Protein AF-Q9K5B0-F1 (afdb_monomer)

Solvent-accessible surface area (backbone atoms only — not comparable to full-atom values): 7529 Å² total; per-residue (Å²): 122,75,72,63,56,54,55,55,56,56,60,61,66,68,69,74,75,79,68,81,79,73,55,70,54,38,65,57,67,43,84,43,79,46,77,48,72,71,89,73,90,72,86,92,64,87,82,58,71,44,76,51,73,40,72,35,34,96,92,44,68,75,86,67,67,77,90,65,54,92,44,53,49,80,45,76,75,47,79,58,46,38,34,41,37,34,34,34,45,29,50,52,99,87,66,47,52,34,40,29,44,37,41,37,40,39,58,43,90,44,75,52,71,53,77,50,75,49,75,68,131

Structure (mmCIF, N/CA/C/O backbone):
data_AF-Q9K5B0-F1
#
_entry.id   AF-Q9K5B0-F1
#
loop_
_atom_site.group_PDB
_atom_site.id
_atom_site.type_symbol
_atom_site.label_atom_id
_atom_site.label_alt_id
_atom_site.label_comp_id
_atom_site.label_asym_id
_atom_site.label_entity_id
_atom_site.label_seq_id
_atom_site.pdbx_PDB_ins_code
_atom_site.Cartn_x
_atom_site.Cartn_y
_atom_site.Cartn_z
_atom_site.occupancy
_atom_site.B_iso_or_equiv
_atom_site.auth_seq_id
_atom_site.auth_comp_id
_atom_site.auth_asym_id
_atom_site.auth_atom_id
_atom_site.pdbx_PDB_model_num
ATOM 1 N N . MET A 1 1 ? -60.976 16.959 8.285 1.00 48.09 1 MET A N 1
ATOM 2 C CA . MET A 1 1 ? -59.663 17.636 8.171 1.00 48.09 1 MET A CA 1
ATOM 3 C C . MET A 1 1 ? -58.544 17.014 9.025 1.00 48.09 1 MET A C 1
ATOM 5 O O . MET A 1 1 ? -57.406 17.072 8.598 1.00 48.09 1 MET A O 1
ATOM 9 N N . LYS A 1 2 ? -58.813 16.344 10.163 1.00 43.16 2 LYS A N 1
ATOM 10 C CA . LYS A 1 2 ? -57.761 15.737 11.021 1.00 43.16 2 LYS A CA 1
ATOM 11 C C . LYS A 1 2 ? -57.075 14.468 10.467 1.00 43.16 2 LYS A C 1
ATOM 13 O O . LYS A 1 2 ? -55.934 14.199 10.811 1.00 43.16 2 LYS A O 1
ATOM 18 N N . LYS A 1 3 ? -57.749 13.699 9.600 1.00 44.84 3 LYS A N 1
ATOM 19 C CA . LYS A 1 3 ? -57.237 12.416 9.066 1.00 44.84 3 LYS A CA 1
ATOM 20 C C . LYS A 1 3 ? -56.182 12.579 7.958 1.00 44.84 3 LYS A C 1
ATOM 22 O O . LYS A 1 3 ? -55.335 11.713 7.799 1.00 44.84 3 LYS A O 1
ATOM 27 N N . PHE A 1 4 ? -56.209 13.703 7.237 1.00 46.38 4 PHE A N 1
ATOM 28 C CA . PHE A 1 4 ? -55.254 14.006 6.162 1.00 46.38 4 PHE A CA 1
ATOM 29 C C . PHE A 1 4 ? -53.909 14.533 6.689 1.00 46.38 4 PHE A C 1
ATOM 31 O O . PHE A 1 4 ? -52.880 14.298 6.068 1.00 46.38 4 PHE A O 1
ATOM 38 N N . ALA A 1 5 ? -53.900 15.179 7.861 1.00 50.25 5 ALA A N 1
ATOM 39 C CA . ALA A 1 5 ? -52.673 15.664 8.497 1.00 50.25 5 ALA A CA 1
ATOM 40 C C 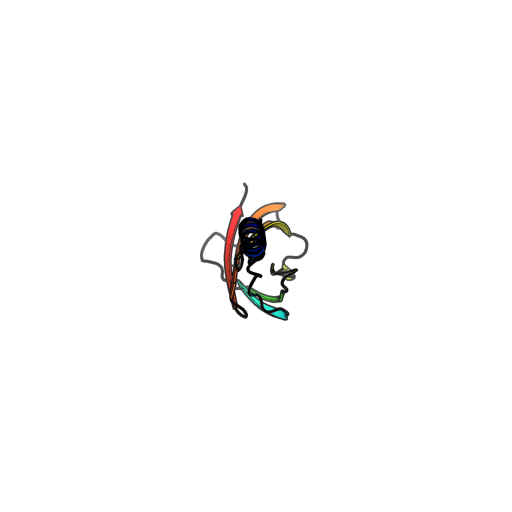. ALA A 1 5 ? -51.804 14.523 9.063 1.00 50.25 5 ALA A C 1
ATOM 42 O O . ALA A 1 5 ? -50.581 14.605 9.029 1.00 50.25 5 ALA A O 1
ATOM 43 N N . LEU A 1 6 ? -52.427 13.434 9.532 1.00 51.44 6 LEU A N 1
ATOM 44 C CA . LEU A 1 6 ? -51.716 12.268 10.073 1.00 51.44 6 LEU A CA 1
ATOM 45 C C . LEU A 1 6 ? -51.018 11.432 8.987 1.00 51.44 6 LEU A C 1
ATOM 47 O O . LEU A 1 6 ? -49.945 10.894 9.235 1.00 51.44 6 LEU A O 1
ATOM 51 N N . LEU A 1 7 ? -51.587 11.365 7.778 1.00 51.62 7 LEU A N 1
ATOM 52 C CA . LEU A 1 7 ? -50.983 10.637 6.654 1.00 51.62 7 LEU A CA 1
ATOM 53 C C . LEU A 1 7 ? -49.753 11.360 6.086 1.00 51.62 7 LEU A C 1
ATOM 55 O O . LEU A 1 7 ? -48.779 10.709 5.723 1.00 51.62 7 LEU A O 1
ATOM 59 N N . PHE A 1 8 ? -49.754 12.696 6.084 1.00 52.19 8 PHE A N 1
ATOM 60 C CA . PHE A 1 8 ? -48.587 13.483 5.672 1.00 52.19 8 PHE A CA 1
ATOM 61 C C . PHE A 1 8 ? -47.445 13.439 6.697 1.00 52.19 8 PHE A C 1
ATOM 63 O O . PHE A 1 8 ? -46.282 13.390 6.306 1.00 52.19 8 PHE A O 1
ATOM 70 N N . PHE A 1 9 ? -47.753 13.394 7.997 1.00 53.81 9 PHE A N 1
ATOM 71 C CA . PHE A 1 9 ? -46.724 13.310 9.042 1.00 53.81 9 PHE A CA 1
ATOM 72 C C . PHE A 1 9 ? -46.075 11.914 9.125 1.00 53.81 9 PHE A C 1
ATOM 74 O O . PHE A 1 9 ? -44.886 11.807 9.409 1.00 53.81 9 PHE A O 1
ATOM 81 N N . GLY A 1 10 ? -46.825 10.846 8.818 1.00 55.56 10 GLY A N 1
ATOM 82 C CA . GLY A 1 10 ? -46.288 9.479 8.745 1.00 55.56 10 GLY A CA 1
ATOM 83 C C . GLY A 1 10 ? -45.409 9.217 7.514 1.00 55.56 10 GLY A C 1
ATOM 84 O O . GLY A 1 10 ? -44.415 8.498 7.605 1.00 55.56 10 GLY A O 1
ATOM 85 N N . ALA A 1 11 ? -45.730 9.837 6.373 1.00 56.44 11 ALA A N 1
ATOM 86 C CA . ALA A 1 11 ? -44.931 9.718 5.151 1.00 56.44 11 ALA A CA 1
ATOM 87 C C . ALA A 1 11 ? -43.616 1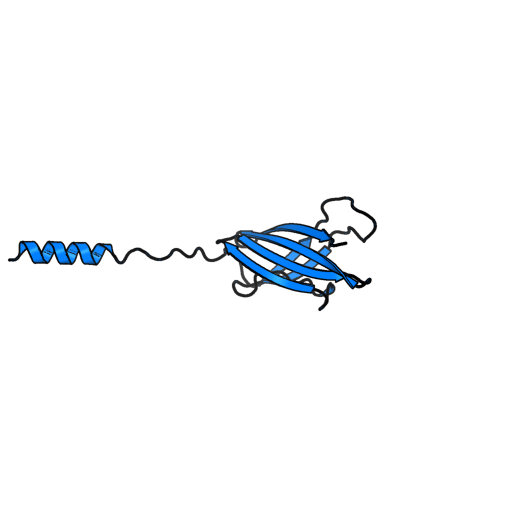0.521 5.213 1.00 56.44 11 ALA A C 1
ATOM 89 O O . ALA A 1 11 ? -42.620 10.112 4.629 1.00 56.44 11 ALA A O 1
ATOM 90 N N . LEU A 1 12 ? -43.578 11.633 5.958 1.00 53.72 12 LEU A N 1
ATOM 91 C CA . LEU A 1 12 ? -42.356 12.428 6.125 1.00 53.72 12 LEU A CA 1
ATOM 92 C C . LEU A 1 12 ? -41.345 11.771 7.087 1.00 53.72 12 LEU A C 1
ATOM 94 O O . LEU A 1 12 ? -40.143 11.973 6.951 1.00 53.72 12 LEU A O 1
ATOM 98 N N . LEU A 1 13 ? -41.820 10.956 8.039 1.00 52.84 13 LEU A N 1
ATOM 99 C CA . LEU A 1 13 ? -40.974 10.286 9.037 1.00 52.84 13 LEU A CA 1
ATOM 100 C C . LEU A 1 13 ? -40.278 9.020 8.499 1.00 52.84 13 LEU A C 1
ATOM 102 O O . LEU A 1 13 ? -39.288 8.572 9.069 1.00 52.84 13 LEU A O 1
ATOM 106 N N . SER A 1 14 ? -40.762 8.451 7.392 1.00 56.22 14 SER A N 1
ATOM 107 C CA . SER A 1 14 ? -40.167 7.259 6.765 1.00 56.22 14 SER A CA 1
ATOM 108 C C . SER A 1 14 ? -38.997 7.576 5.826 1.00 56.22 14 SER A C 1
ATOM 110 O O . SER A 1 14 ? -38.272 6.663 5.441 1.00 56.22 14 SER A O 1
ATOM 112 N N . LEU A 1 15 ? -38.758 8.852 5.500 1.00 55.00 15 LEU A N 1
ATOM 113 C CA . LEU A 1 15 ? -37.694 9.262 4.575 1.00 55.00 15 LEU A CA 1
ATOM 114 C C . LEU A 1 15 ? -36.325 9.508 5.244 1.00 55.00 15 LEU A C 1
ATOM 116 O O . LEU A 1 15 ? -35.353 9.773 4.548 1.00 55.00 15 LEU A O 1
ATOM 120 N N . VAL A 1 16 ? -36.230 9.434 6.578 1.00 57.50 16 VAL A N 1
ATOM 121 C CA . VAL A 1 16 ? -35.028 9.852 7.337 1.00 57.50 16 VAL A CA 1
ATOM 122 C C . VAL A 1 16 ? -34.029 8.706 7.583 1.00 57.50 16 VAL A C 1
ATOM 124 O O . VAL A 1 16 ? -32.931 8.945 8.069 1.00 57.50 16 VAL A O 1
ATOM 127 N N . LEU A 1 17 ? -34.355 7.459 7.227 1.00 55.41 17 LEU A N 1
ATOM 128 C CA . LEU A 1 17 ? -33.517 6.295 7.567 1.00 55.41 17 LEU A CA 1
ATOM 129 C C . LEU A 1 17 ? -32.659 5.746 6.419 1.00 55.41 17 LEU A C 1
ATOM 131 O O . LEU A 1 17 ? -32.042 4.697 6.580 1.00 55.41 17 LEU A O 1
ATOM 135 N N . VAL A 1 18 ? -32.550 6.449 5.289 1.00 58.91 18 VAL A N 1
ATOM 136 C CA . VAL A 1 18 ? -31.519 6.123 4.289 1.00 58.91 18 VAL A CA 1
ATOM 137 C C . VAL A 1 18 ? -30.205 6.757 4.742 1.00 58.91 18 VAL A C 1
ATOM 139 O O . VAL A 1 18 ? -29.739 7.748 4.189 1.00 58.91 18 VAL A O 1
ATOM 142 N N . THR A 1 19 ? -29.624 6.221 5.814 1.00 56.81 19 THR A N 1
ATOM 143 C CA . THR A 1 19 ? -28.216 6.468 6.109 1.00 56.81 19 THR A CA 1
ATOM 144 C C . THR A 1 19 ? -27.424 5.702 5.062 1.00 56.81 19 THR A C 1
ATOM 146 O O . THR A 1 19 ? -27.513 4.474 5.013 1.00 56.81 19 THR A O 1
ATOM 149 N N . CYS A 1 20 ? -26.692 6.410 4.201 1.00 52.31 20 CYS A N 1
ATOM 150 C CA . CYS A 1 20 ? -25.654 5.800 3.381 1.00 52.31 20 CYS A CA 1
ATOM 151 C C . CYS A 1 20 ? -24.715 5.054 4.332 1.00 52.31 20 CYS A C 1
ATOM 153 O O . CYS A 1 20 ? -23.944 5.680 5.055 1.00 52.31 20 CYS A O 1
ATOM 155 N N . ALA A 1 21 ? -24.830 3.729 4.383 1.00 50.25 21 ALA A N 1
ATOM 156 C CA . ALA A 1 21 ? -23.838 2.888 5.020 1.00 50.25 21 ALA A CA 1
ATOM 157 C C . ALA A 1 21 ? -22.638 2.865 4.072 1.00 50.25 21 ALA A C 1
ATOM 159 O O . ALA A 1 21 ? -22.501 1.964 3.25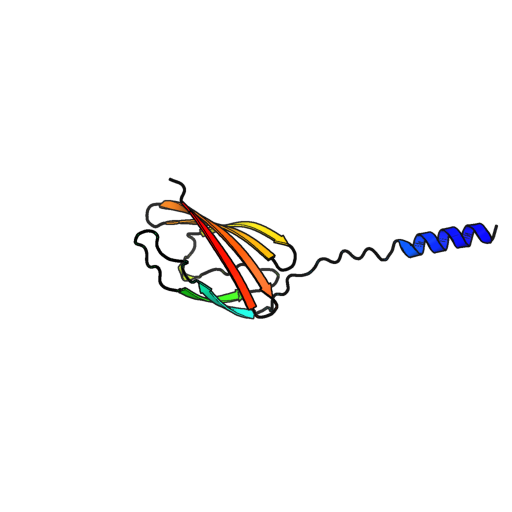0 1.00 50.25 21 ALA A O 1
ATOM 160 N N . TRP A 1 22 ? -21.823 3.919 4.118 1.00 56.41 22 TRP A N 1
ATOM 161 C CA . TRP A 1 22 ? -20.452 3.812 3.651 1.00 56.41 22 TRP A CA 1
ATOM 162 C C . TRP A 1 22 ? -19.771 2.869 4.633 1.00 56.41 22 TRP A C 1
ATOM 164 O O . TRP A 1 22 ? -19.615 3.198 5.806 1.00 56.41 22 TRP A O 1
ATOM 174 N N . SER A 1 23 ? -19.507 1.638 4.195 1.00 64.19 23 SER A N 1
ATOM 175 C CA . SER A 1 23 ? -18.638 0.756 4.956 1.00 64.19 23 SER A CA 1
ATOM 176 C C . SER A 1 23 ? -17.250 1.372 4.884 1.00 64.19 23 SER A C 1
ATOM 178 O O . SER A 1 23 ? -16.599 1.297 3.841 1.00 64.19 23 SER A O 1
ATOM 180 N N . ASP A 1 24 ? -16.843 2.036 5.959 1.00 73.75 24 ASP A N 1
ATOM 181 C CA . ASP A 1 24 ? -15.456 2.441 6.114 1.00 73.75 24 ASP A CA 1
ATOM 182 C C . ASP A 1 24 ? -14.575 1.189 6.034 1.00 73.75 24 ASP A C 1
ATOM 184 O O . ASP A 1 24 ? -14.951 0.102 6.486 1.00 73.75 24 ASP A O 1
ATOM 188 N N . MET A 1 25 ? -13.414 1.343 5.412 1.00 83.00 25 MET A N 1
ATOM 189 C CA . MET A 1 25 ? -12.420 0.286 5.302 1.00 83.00 25 MET A CA 1
ATOM 190 C C . MET A 1 25 ? -11.962 -0.143 6.697 1.00 83.00 25 MET A C 1
ATOM 192 O O . MET A 1 25 ? -11.578 0.696 7.519 1.00 83.00 25 MET A O 1
ATOM 196 N N . ASP A 1 26 ? -11.988 -1.450 6.952 1.00 89.44 26 ASP A N 1
ATOM 197 C CA . ASP A 1 26 ? -11.626 -2.044 8.240 1.00 89.44 26 ASP A CA 1
ATOM 198 C C . ASP A 1 26 ? -10.100 -2.114 8.399 1.00 89.44 26 ASP A C 1
ATOM 200 O O . ASP A 1 26 ? -9.500 -3.184 8.393 1.00 89.44 26 ASP A O 1
ATOM 204 N N . ILE A 1 27 ? -9.456 -0.948 8.465 1.00 90.94 27 ILE A N 1
ATOM 205 C CA . ILE A 1 27 ? -8.013 -0.803 8.649 1.00 90.94 27 ILE A CA 1
ATOM 206 C C . ILE A 1 27 ? -7.698 -0.325 10.067 1.00 90.94 27 ILE A C 1
ATOM 208 O O . ILE A 1 27 ? -8.211 0.693 10.538 1.00 90.94 27 ILE A O 1
ATOM 212 N N . GLN A 1 28 ? -6.794 -1.026 10.746 1.00 94.06 28 GLN A N 1
ATOM 213 C CA . GLN A 1 28 ? -6.189 -0.527 11.972 1.00 94.06 28 GLN A CA 1
ATOM 214 C C . GLN A 1 28 ? -5.063 0.456 11.635 1.00 94.06 28 GLN A C 1
ATOM 216 O O . GLN A 1 28 ? -4.041 0.083 11.060 1.00 94.06 28 GLN A O 1
ATOM 221 N N . GLU A 1 29 ? -5.221 1.718 12.028 1.00 94.75 29 GLU A N 1
ATOM 222 C CA . GLU A 1 29 ? -4.184 2.727 11.805 1.00 94.75 29 GLU A CA 1
ATOM 223 C C . GLU A 1 29 ? -2.910 2.428 12.608 1.00 94.75 29 GLU A C 1
ATOM 225 O O . GLU A 1 29 ? -2.964 1.997 13.765 1.00 94.75 29 GLU A O 1
ATOM 230 N N . GLY A 1 30 ? -1.749 2.703 12.012 1.00 94.81 30 GLY A N 1
ATOM 231 C CA . GLY A 1 30 ? -0.457 2.582 12.684 1.00 94.81 30 GLY A CA 1
ATOM 232 C C . GLY A 1 30 ? 0.606 1.903 11.833 1.00 94.81 30 GLY A C 1
ATOM 233 O O . GLY A 1 30 ? 0.579 1.989 10.611 1.00 94.81 30 GLY A O 1
ATOM 234 N N . SER A 1 31 ? 1.574 1.268 12.495 1.00 95.88 31 SER A N 1
ATOM 235 C CA . SER A 1 31 ? 2.693 0.582 11.842 1.00 95.88 31 SER A CA 1
ATOM 236 C C . SER A 1 31 ? 2.298 -0.831 11.431 1.00 95.88 31 SER A C 1
ATOM 238 O O . SER A 1 31 ? 1.8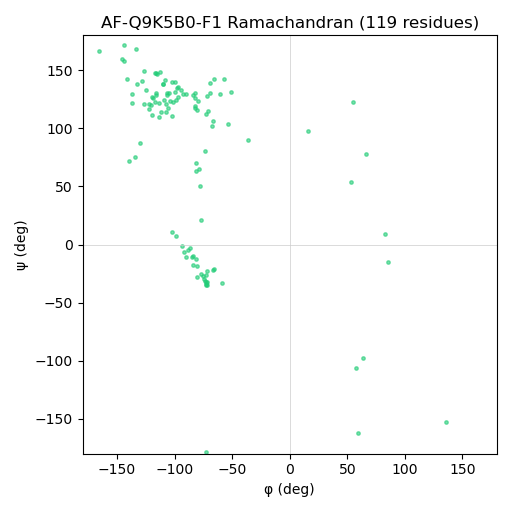66 -1.619 12.268 1.00 95.88 31 SER A O 1
ATOM 240 N N . TRP A 1 32 ? 2.545 -1.157 10.170 1.00 95.81 32 TRP A N 1
ATOM 241 C CA . TRP A 1 32 ? 2.328 -2.469 9.576 1.00 95.81 32 TRP A CA 1
ATOM 242 C C . TRP A 1 32 ? 3.654 -3.072 9.128 1.00 95.81 32 TRP A C 1
ATOM 244 O O . TRP A 1 32 ? 4.562 -2.349 8.716 1.00 95.81 32 TRP A O 1
ATOM 254 N N . GLU A 1 33 ? 3.757 -4.396 9.200 1.00 96.31 33 GLU A N 1
ATOM 255 C CA . GLU A 1 33 ? 4.813 -5.177 8.559 1.00 96.31 33 GLU A CA 1
ATOM 256 C C . GLU A 1 33 ? 4.214 -5.851 7.324 1.00 96.31 33 GLU A C 1
ATOM 258 O O . GLU A 1 33 ? 3.199 -6.538 7.417 1.00 96.31 33 GLU A O 1
ATOM 263 N N . ILE A 1 34 ? 4.812 -5.603 6.164 1.00 93.31 34 ILE A N 1
ATOM 264 C CA . ILE A 1 34 ? 4.345 -6.087 4.870 1.00 93.31 34 ILE A CA 1
ATOM 265 C C . ILE A 1 34 ? 5.320 -7.150 4.386 1.00 93.31 34 ILE A C 1
ATOM 267 O O . ILE A 1 34 ? 6.513 -6.877 4.254 1.00 93.31 34 ILE A O 1
ATOM 271 N N . LEU A 1 35 ? 4.799 -8.338 4.092 1.00 93.00 35 LEU A N 1
ATOM 272 C CA . LEU A 1 35 ? 5.521 -9.432 3.456 1.00 93.00 35 LEU A CA 1
ATOM 273 C C . LEU A 1 35 ? 5.024 -9.565 2.014 1.00 93.00 35 LEU A C 1
ATOM 275 O O . LEU A 1 35 ? 3.840 -9.786 1.783 1.00 93.00 35 LEU A O 1
ATOM 279 N N . ILE A 1 36 ? 5.931 -9.436 1.048 1.00 88.38 36 ILE A N 1
ATOM 280 C CA . ILE A 1 36 ? 5.647 -9.708 -0.362 1.00 88.38 36 ILE A CA 1
ATOM 281 C C . ILE A 1 36 ? 6.339 -11.010 -0.733 1.00 88.38 36 ILE A C 1
ATOM 283 O O . ILE A 1 36 ? 7.572 -11.069 -0.764 1.00 88.38 36 ILE A O 1
ATOM 287 N N . GLU A 1 37 ? 5.546 -12.033 -1.040 1.00 86.38 37 GLU A N 1
ATOM 288 C CA . GLU A 1 37 ? 6.033 -13.322 -1.523 1.00 86.38 37 GLU A CA 1
ATOM 289 C C . GLU A 1 37 ? 5.843 -13.411 -3.044 1.00 86.38 37 GLU A C 1
ATOM 291 O O . GLU A 1 37 ? 4.728 -13.241 -3.537 1.00 86.38 37 GLU A O 1
ATOM 296 N N . PRO A 1 38 ? 6.914 -13.637 -3.820 1.00 76.44 38 PRO A N 1
ATOM 297 C CA . PRO A 1 38 ? 6.784 -13.838 -5.254 1.00 76.44 38 PRO A CA 1
ATOM 298 C C . PRO A 1 38 ? 6.151 -15.203 -5.544 1.00 76.44 38 PRO A C 1
ATOM 300 O O . PRO A 1 38 ? 6.665 -16.237 -5.112 1.00 76.44 38 PRO A O 1
ATOM 303 N N . ASP A 1 39 ? 5.090 -15.207 -6.347 1.00 66.56 39 ASP A N 1
ATOM 304 C CA . ASP A 1 39 ? 4.317 -16.394 -6.733 1.00 66.56 39 ASP A CA 1
ATOM 305 C C . ASP A 1 39 ? 5.036 -17.211 -7.837 1.00 66.56 39 ASP A C 1
ATOM 307 O O . ASP A 1 39 ? 4.497 -17.526 -8.883 1.00 66.56 39 ASP A O 1
ATOM 311 N N . SER A 1 40 ? 6.320 -17.524 -7.635 1.00 55.22 40 SER A N 1
ATOM 312 C CA . SER A 1 40 ? 7.157 -18.451 -8.423 1.00 55.22 40 SER A CA 1
ATOM 313 C C . SER A 1 40 ? 7.310 -18.259 -9.961 1.00 55.22 40 SER A C 1
ATOM 315 O O . SER A 1 40 ? 6.398 -18.423 -10.759 1.00 55.22 40 SER A O 1
ATOM 317 N N . ALA A 1 41 ? 8.579 -18.110 -10.372 1.00 50.28 41 ALA A N 1
ATOM 318 C CA . ALA A 1 41 ? 9.172 -18.460 -11.677 1.00 50.28 41 ALA A CA 1
ATOM 319 C C . ALA A 1 41 ? 8.728 -17.703 -12.955 1.00 50.28 41 ALA A C 1
ATOM 321 O O . ALA A 1 41 ? 8.103 -18.263 -13.852 1.00 50.28 41 ALA A O 1
ATOM 322 N N . GLY A 1 42 ? 9.260 -16.489 -13.115 1.00 44.84 42 GLY A N 1
ATOM 323 C CA . GLY A 1 42 ? 9.559 -15.863 -14.408 1.00 44.84 42 GLY A CA 1
ATOM 324 C C . GLY A 1 42 ? 10.929 -15.181 -14.321 1.00 44.84 42 GLY A C 1
ATOM 325 O O . GLY A 1 42 ? 11.179 -14.452 -13.367 1.00 44.84 42 GLY A O 1
ATOM 326 N N . ASP A 1 43 ? 11.847 -15.583 -15.201 1.00 47.56 43 ASP A N 1
ATOM 327 C CA . ASP A 1 43 ? 13.149 -14.972 -15.523 1.00 47.56 43 ASP A CA 1
ATOM 328 C C . ASP A 1 43 ? 13.793 -13.925 -14.571 1.00 47.56 43 ASP A C 1
ATOM 330 O O . ASP A 1 43 ? 13.665 -12.714 -14.692 1.00 47.56 43 ASP A O 1
ATOM 334 N N . GLY A 1 44 ? 14.718 -14.414 -13.738 1.00 45.22 44 GLY A N 1
ATOM 335 C CA . GLY A 1 44 ? 16.042 -13.786 -13.608 1.00 45.22 44 GLY A CA 1
ATOM 336 C C . GLY A 1 44 ? 16.242 -12.616 -12.638 1.00 45.22 44 GLY A C 1
ATOM 337 O O . GLY A 1 44 ? 17.396 -12.357 -12.299 1.00 45.22 44 GLY A O 1
ATOM 338 N N . SER A 1 45 ? 15.207 -11.948 -12.127 1.00 49.41 45 SER A N 1
ATOM 339 C CA . SER A 1 45 ? 15.382 -10.926 -11.077 1.00 49.41 45 SER A CA 1
ATOM 340 C C . SER A 1 45 ? 15.012 -11.461 -9.690 1.00 49.41 45 SER A C 1
ATOM 342 O O . SER A 1 45 ? 14.061 -12.222 -9.560 1.00 49.41 45 SER A O 1
ATOM 344 N N . GLU A 1 46 ? 15.794 -11.098 -8.669 1.00 52.00 46 GLU A N 1
ATOM 345 C CA . GLU A 1 46 ? 15.731 -11.555 -7.270 1.00 52.00 46 GLU A CA 1
ATOM 346 C C . GLU A 1 46 ? 14.313 -11.800 -6.710 1.00 52.00 46 GLU A C 1
ATOM 348 O O . GLU A 1 46 ? 13.717 -10.943 -6.064 1.00 52.00 46 GLU A O 1
ATOM 353 N N . ASN A 1 47 ? 13.808 -13.026 -6.867 1.00 60.03 47 ASN A N 1
ATOM 354 C CA . ASN A 1 47 ? 12.578 -13.501 -6.231 1.00 60.03 47 ASN A CA 1
ATOM 355 C C . ASN A 1 47 ? 12.857 -13.937 -4.787 1.00 60.03 47 ASN A C 1
ATOM 357 O O . ASN A 1 47 ? 12.747 -15.114 -4.439 1.00 60.03 47 ASN A O 1
ATOM 361 N N . LYS A 1 48 ? 13.278 -12.993 -3.943 1.00 70.94 48 LYS A N 1
ATOM 362 C CA . LYS A 1 48 ? 13.311 -13.198 -2.492 1.00 70.94 48 LYS A CA 1
ATOM 363 C C . LYS A 1 48 ? 12.078 -12.544 -1.881 1.00 70.94 48 LYS A C 1
ATOM 365 O O . LYS A 1 48 ? 11.737 -11.438 -2.305 1.00 70.94 48 LYS A O 1
ATOM 370 N N . PRO A 1 49 ? 11.443 -13.180 -0.883 1.00 82.81 49 PRO A N 1
ATOM 371 C CA . PRO A 1 49 ? 10.445 -12.502 -0.078 1.00 82.81 49 PRO A CA 1
ATOM 372 C C . PRO A 1 49 ? 11.011 -11.183 0.446 1.00 82.81 49 PRO A C 1
ATOM 374 O O . PRO A 1 49 ? 12.137 -11.146 0.954 1.00 82.81 49 PRO A O 1
ATOM 377 N N . ASN A 1 50 ? 10.252 -10.108 0.279 1.00 85.38 50 ASN A N 1
ATOM 378 C CA . ASN A 1 50 ? 10.627 -8.790 0.772 1.00 85.38 50 ASN A CA 1
ATOM 379 C C . ASN A 1 50 ? 9.760 -8.453 1.980 1.00 85.38 50 ASN A C 1
ATOM 381 O O . ASN A 1 50 ? 8.538 -8.572 1.905 1.00 85.38 50 ASN A O 1
ATOM 385 N N . VAL A 1 51 ? 10.400 -8.025 3.067 1.00 91.81 51 VAL A N 1
ATOM 386 C CA . VAL A 1 51 ? 9.722 -7.573 4.281 1.00 91.81 51 VAL A CA 1
ATOM 387 C C . VAL A 1 51 ? 10.083 -6.120 4.523 1.00 91.81 51 VAL A C 1
ATOM 389 O O . VAL A 1 51 ? 11.262 -5.774 4.597 1.00 91.81 51 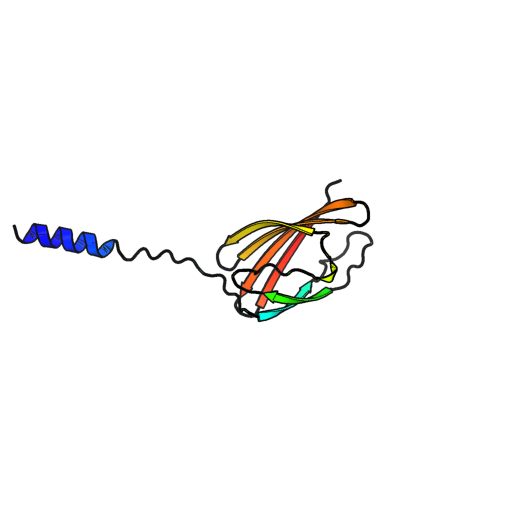VAL A O 1
ATOM 392 N N . PHE A 1 52 ? 9.074 -5.271 4.670 1.00 92.25 52 PHE A N 1
ATOM 393 C CA . PHE A 1 52 ? 9.266 -3.871 5.028 1.00 92.25 52 PHE A CA 1
ATOM 394 C C . PHE A 1 52 ? 8.147 -3.387 5.940 1.00 92.25 52 PHE A C 1
ATOM 396 O O . PHE A 1 52 ? 7.054 -3.946 5.964 1.00 92.25 52 PHE A O 1
ATOM 403 N N . SER A 1 53 ? 8.419 -2.322 6.686 1.00 94.31 53 SER A N 1
ATOM 404 C CA . SER A 1 53 ? 7.420 -1.690 7.542 1.00 94.31 53 SER A CA 1
ATOM 405 C C . SER A 1 53 ? 6.989 -0.346 6.973 1.00 94.31 53 SER A C 1
ATOM 407 O O . SER A 1 53 ? 7.816 0.417 6.470 1.00 94.31 53 SER A O 1
ATOM 409 N N . CYS A 1 54 ? 5.700 -0.038 7.078 1.00 93.25 54 CYS A N 1
ATOM 410 C CA . CYS A 1 54 ? 5.145 1.261 6.706 1.00 93.25 54 CYS A CA 1
ATOM 411 C C . CYS A 1 54 ? 3.981 1.635 7.630 1.00 93.25 54 CYS A C 1
ATOM 413 O O . CYS A 1 54 ? 3.407 0.777 8.300 1.00 93.25 54 CYS A O 1
ATOM 415 N N . CYS A 1 55 ? 3.656 2.925 7.699 1.00 93.62 55 CYS A N 1
ATOM 416 C CA . CYS A 1 55 ? 2.473 3.380 8.419 1.00 93.62 55 CYS A CA 1
ATOM 417 C C . CYS A 1 55 ? 1.280 3.414 7.467 1.00 93.62 55 CYS A C 1
ATOM 419 O O . CYS A 1 55 ? 1.388 4.033 6.409 1.00 93.62 55 CYS A O 1
ATOM 421 N N . LEU A 1 56 ? 0.163 2.806 7.864 1.00 93.75 56 LEU A N 1
ATOM 422 C CA . LEU A 1 56 ? -1.093 2.850 7.122 1.00 93.75 56 LEU A CA 1
ATOM 423 C C . LEU A 1 56 ? -2.170 3.574 7.932 1.00 93.75 56 LEU A C 1
ATOM 425 O O . LEU A 1 56 ? -2.203 3.503 9.165 1.00 93.75 56 LEU A O 1
ATOM 429 N N . SER A 1 57 ? -3.053 4.266 7.223 1.00 92.31 57 SER A N 1
ATOM 430 C CA . SER A 1 57 ? -4.234 4.931 7.775 1.00 92.31 57 SER A CA 1
ATOM 431 C C . SER A 1 57 ? -5.396 4.834 6.793 1.00 92.31 57 SER A C 1
ATOM 433 O O . SER A 1 57 ? -5.206 4.467 5.633 1.00 92.31 57 SER A O 1
ATOM 435 N N . GLN A 1 58 ? -6.597 5.236 7.214 1.00 88.88 58 GLN A N 1
ATOM 436 C CA . GLN A 1 58 ? -7.736 5.307 6.292 1.00 88.88 58 GLN A CA 1
ATOM 437 C C . GLN A 1 58 ? -7.479 6.245 5.101 1.00 88.88 58 GLN A C 1
ATOM 439 O O . GLN A 1 58 ? -7.943 5.989 3.994 1.00 88.88 58 GLN A O 1
ATOM 444 N N . SER A 1 59 ? -6.719 7.325 5.313 1.00 88.56 59 SER A N 1
ATOM 445 C CA . SER A 1 59 ? -6.373 8.296 4.267 1.00 88.56 59 SER A CA 1
ATOM 446 C C . SER A 1 59 ? -5.164 7.892 3.419 1.00 88.56 59 SER A C 1
ATOM 448 O O . SER A 1 59 ? -4.965 8.456 2.343 1.00 88.56 59 SER A O 1
ATOM 450 N N . GLN A 1 60 ? -4.350 6.947 3.896 1.00 89.81 60 GLN A N 1
ATOM 451 C CA . GLN A 1 60 ? -3.160 6.432 3.219 1.00 89.81 60 GLN A CA 1
ATOM 452 C C . GLN A 1 60 ? -3.064 4.909 3.405 1.00 89.81 60 GLN A C 1
ATOM 454 O O . 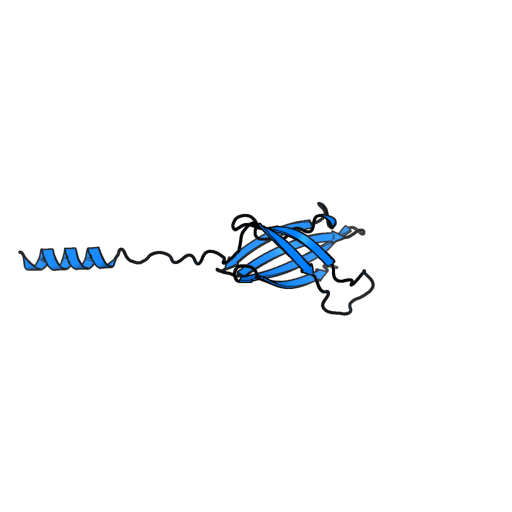GLN A 1 60 ? -2.222 4.429 4.166 1.00 89.81 60 GLN A O 1
ATOM 459 N N . PRO A 1 61 ? -3.935 4.134 2.740 1.00 89.69 61 PRO A N 1
ATOM 460 C CA . PRO A 1 61 ? -3.996 2.689 2.949 1.00 89.69 61 PRO A CA 1
ATOM 461 C C . PRO A 1 61 ? -3.080 1.897 2.026 1.00 89.69 61 PRO A C 1
ATOM 463 O O . PRO A 1 61 ? -2.884 0.706 2.228 1.00 89.69 61 PRO A O 1
ATOM 466 N N . VAL A 1 62 ? -2.514 2.540 1.006 1.00 90.81 62 VAL A N 1
ATOM 467 C CA . VAL A 1 62 ? -1.618 1.880 0.058 1.00 90.81 62 VAL A CA 1
ATOM 468 C C . VAL A 1 62 ? -0.207 1.814 0.657 1.00 90.81 62 VAL A C 1
ATOM 470 O O . VAL A 1 62 ? 0.391 2.867 0.902 1.00 90.81 62 VAL A O 1
ATOM 473 N N . PRO A 1 63 ? 0.364 0.615 0.872 1.00 89.56 63 PRO A N 1
ATOM 474 C CA . PRO A 1 63 ? 1.719 0.468 1.379 1.00 89.56 63 PRO A CA 1
ATOM 475 C C . PRO A 1 63 ? 2.736 0.925 0.332 1.00 89.56 63 PRO A C 1
ATOM 477 O O . PRO A 1 63 ? 2.714 0.501 -0.824 1.00 89.56 63 PRO A O 1
ATOM 480 N N . VAL A 1 64 ? 3.673 1.771 0.757 1.00 85.44 64 VAL A N 1
ATOM 481 C CA . VAL A 1 64 ? 4.756 2.275 -0.092 1.00 85.44 64 VAL A CA 1
ATOM 482 C C . VAL A 1 64 ? 6.075 1.702 0.403 1.00 85.44 64 VAL A C 1
ATOM 484 O O . VAL A 1 64 ? 6.524 2.029 1.500 1.00 85.44 64 VAL A O 1
ATOM 487 N N . ASP A 1 65 ? 6.704 0.859 -0.416 1.00 82.94 65 ASP A N 1
ATOM 488 C CA . ASP A 1 65 ? 8.040 0.328 -0.142 1.00 82.94 65 ASP A CA 1
ATOM 489 C C . ASP A 1 65 ? 9.095 1.439 -0.339 1.00 82.94 65 ASP A C 1
ATOM 491 O O . ASP A 1 65 ? 9.339 1.863 -1.477 1.00 82.94 65 ASP A O 1
ATOM 495 N N . PRO A 1 66 ? 9.761 1.910 0.734 1.00 76.50 66 PRO A N 1
ATOM 496 C CA . PRO A 1 66 ? 10.733 2.995 0.640 1.00 76.50 66 PRO A CA 1
ATOM 497 C C . PRO A 1 66 ? 11.975 2.613 -0.182 1.00 76.50 66 PRO A C 1
ATOM 499 O O . PRO A 1 66 ? 12.654 3.498 -0.703 1.00 76.50 66 PRO A O 1
ATOM 502 N N . SER A 1 67 ? 12.274 1.318 -0.343 1.00 71.94 67 SER A N 1
ATOM 503 C CA . SER A 1 67 ? 13.430 0.841 -1.113 1.00 71.94 67 SER A CA 1
ATOM 504 C C . SER A 1 67 ? 13.266 1.031 -2.625 1.00 71.94 67 SER A C 1
ATOM 506 O O . SER A 1 67 ? 14.256 1.120 -3.356 1.00 71.94 67 SER A O 1
ATOM 508 N N . LYS A 1 68 ? 12.023 1.134 -3.116 1.00 68.94 68 LYS A N 1
ATOM 509 C CA . LYS A 1 68 ? 11.727 1.304 -4.548 1.00 68.94 68 LYS A CA 1
ATOM 510 C C . LYS A 1 68 ? 11.874 2.756 -5.023 1.00 68.94 68 LYS A C 1
ATOM 512 O O . LYS A 1 68 ? 12.003 2.984 -6.229 1.00 68.94 68 LYS A O 1
ATOM 517 N N . GLY A 1 69 ? 11.980 3.711 -4.093 1.00 66.25 69 GLY A N 1
ATOM 518 C CA . GLY A 1 69 ? 12.231 5.127 -4.374 1.00 66.25 69 GLY A CA 1
ATOM 519 C C . GLY A 1 69 ? 11.160 5.784 -5.257 1.00 66.25 69 GLY A C 1
ATOM 520 O O . GLY A 1 69 ? 10.074 5.249 -5.454 1.00 66.25 69 GLY A O 1
ATOM 521 N N . ASN A 1 70 ? 11.488 6.939 -5.846 1.00 65.06 70 ASN A N 1
ATOM 522 C CA . ASN A 1 70 ? 10.580 7.735 -6.696 1.00 65.06 70 ASN A CA 1
ATOM 523 C C . ASN A 1 70 ? 10.396 7.166 -8.121 1.00 65.06 70 ASN A C 1
ATOM 525 O O . ASN A 1 70 ? 10.091 7.910 -9.049 1.00 65.06 70 ASN A O 1
ATOM 529 N N . ARG A 1 71 ? 10.665 5.873 -8.341 1.00 74.56 71 ARG A N 1
ATOM 530 C CA . ARG A 1 71 ? 10.580 5.247 -9.675 1.00 74.56 71 ARG A CA 1
ATOM 531 C C . ARG A 1 71 ? 9.187 4.740 -10.024 1.00 74.56 71 ARG A C 1
ATOM 533 O O . ARG A 1 71 ? 9.009 4.238 -11.129 1.00 74.56 71 ARG A O 1
ATOM 540 N N . CYS A 1 72 ? 8.247 4.850 -9.092 1.00 82.56 72 CYS A N 1
ATOM 541 C CA . CYS A 1 72 ? 6.892 4.348 -9.221 1.00 82.56 72 CYS A CA 1
ATOM 542 C C . CYS A 1 72 ? 5.881 5.469 -8.977 1.00 82.56 72 CYS A C 1
ATOM 544 O O . CYS A 1 72 ? 5.990 6.197 -7.990 1.00 82.56 72 CYS A O 1
ATOM 546 N N . GLU A 1 73 ? 4.891 5.567 -9.853 1.00 86.50 73 GLU A N 1
ATOM 547 C CA . GLU A 1 73 ? 3.725 6.435 -9.720 1.00 86.50 73 GLU A CA 1
ATOM 548 C C . GLU A 1 73 ? 2.495 5.560 -9.458 1.00 86.50 73 GLU A C 1
ATOM 550 O O . GLU A 1 73 ? 2.353 4.495 -10.057 1.00 86.50 73 GLU A O 1
ATOM 555 N N . TYR A 1 74 ? 1.631 5.984 -8.535 1.00 85.00 74 TYR A N 1
ATOM 556 C CA . TYR A 1 74 ? 0.368 5.305 -8.240 1.00 85.00 74 TYR A CA 1
ATOM 557 C C . TYR A 1 74 ? -0.769 6.045 -8.947 1.00 85.00 74 TYR A C 1
ATOM 559 O O . TYR A 1 74 ? -0.868 7.270 -8.839 1.00 85.00 74 TYR A O 1
ATOM 567 N N . SER A 1 75 ? -1.625 5.310 -9.646 1.00 85.88 75 SER A N 1
ATOM 568 C CA . SER A 1 75 ? -2.817 5.803 -10.335 1.00 85.88 75 SER A CA 1
ATOM 569 C C . SER A 1 75 ? -4.021 4.909 -10.032 1.00 85.88 75 SER A C 1
ATOM 571 O O . SER A 1 75 ? -3.887 3.833 -9.449 1.00 85.88 75 SER A O 1
ATOM 573 N N . ASP A 1 76 ? -5.214 5.377 -10.404 1.00 86.12 76 ASP A N 1
ATOM 574 C CA . ASP A 1 76 ? -6.436 4.561 -10.447 1.00 86.12 76 ASP A CA 1
ATOM 575 C C . ASP A 1 76 ? -6.734 3.820 -9.137 1.00 86.12 76 ASP A C 1
ATOM 577 O O . ASP A 1 76 ? -6.872 2.601 -9.096 1.00 86.12 76 ASP A O 1
ATOM 581 N N . THR A 1 77 ? -6.786 4.572 -8.032 1.00 87.12 77 THR A N 1
ATOM 582 C CA . THR A 1 77 ? -7.163 4.008 -6.733 1.00 87.12 77 THR A CA 1
ATOM 583 C C . THR A 1 77 ? -8.679 3.917 -6.604 1.00 87.12 77 THR A C 1
ATOM 585 O O . THR A 1 77 ? -9.374 4.935 -6.581 1.00 87.12 77 THR A O 1
ATOM 588 N N . GLU A 1 78 ? -9.173 2.694 -6.471 1.00 89.56 78 GLU A N 1
ATOM 589 C CA . GLU A 1 78 ? -10.571 2.359 -6.242 1.00 89.56 78 GLU A CA 1
ATOM 590 C C . GLU A 1 78 ? -10.751 1.815 -4.821 1.00 89.56 78 GLU A C 1
ATOM 592 O O . GLU A 1 78 ? -9.940 1.027 -4.327 1.00 89.56 78 GLU A O 1
ATOM 597 N N . TYR A 1 79 ? -11.833 2.244 -4.172 1.00 86.88 79 TYR A N 1
ATOM 598 C CA . TYR A 1 79 ? -12.207 1.831 -2.823 1.00 86.88 79 TYR A CA 1
ATOM 599 C C . TYR A 1 79 ? -13.582 1.165 -2.871 1.00 86.88 79 TYR A C 1
ATOM 601 O O . TYR A 1 79 ? -14.559 1.812 -3.255 1.00 86.88 79 TYR A O 1
ATOM 609 N N . ASP A 1 80 ? -13.661 -0.097 -2.454 1.00 84.25 80 ASP A N 1
ATOM 610 C CA . ASP A 1 80 ? -14.917 -0.835 -2.300 1.00 84.25 80 ASP A CA 1
ATOM 611 C C . ASP A 1 80 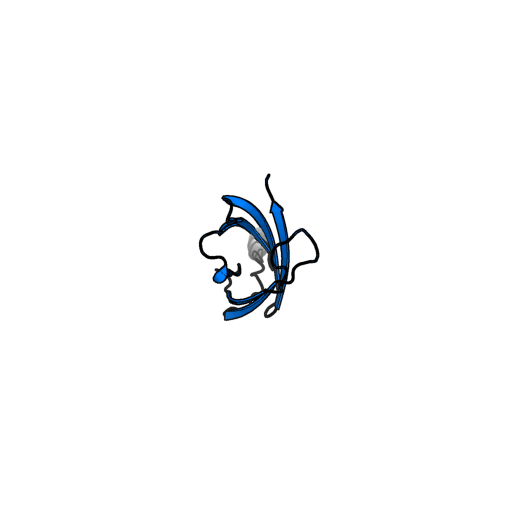? -14.973 -1.486 -0.914 1.00 84.25 80 ASP A C 1
ATOM 613 O O . ASP A 1 80 ? -14.528 -2.614 -0.685 1.00 84.25 80 ASP A O 1
ATOM 617 N N . GLY A 1 81 ? -15.463 -0.715 0.057 1.00 85.81 81 GLY A N 1
ATOM 618 C CA . GLY A 1 81 ? -15.531 -1.120 1.455 1.00 85.81 81 GLY A CA 1
ATOM 619 C C . GLY A 1 81 ? -14.165 -1.495 2.026 1.00 8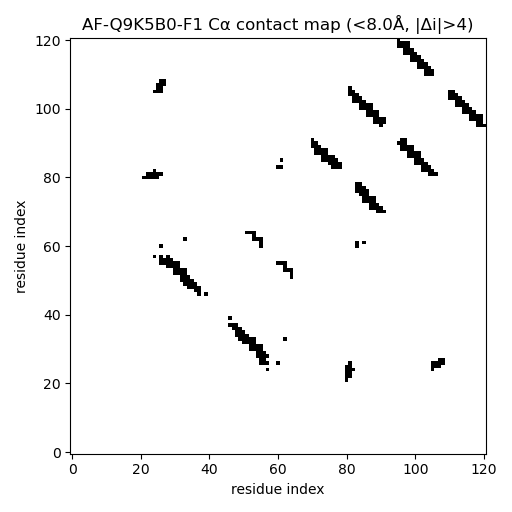5.81 81 GLY A C 1
ATOM 620 O O . GLY A 1 81 ? -13.346 -0.628 2.309 1.00 85.81 81 GLY A O 1
ATOM 621 N N . GLN A 1 82 ? -13.936 -2.795 2.219 1.00 88.56 82 GLN A N 1
ATOM 622 C CA . GLN A 1 82 ? -12.684 -3.345 2.756 1.00 88.56 82 GLN A CA 1
ATOM 623 C C . GLN A 1 82 ? -11.609 -3.569 1.682 1.00 88.56 82 GLN A C 1
ATOM 625 O O . GLN A 1 82 ? -10.464 -3.866 2.025 1.00 88.56 82 GLN A O 1
ATOM 630 N N . GLN A 1 83 ? -11.968 -3.457 0.400 1.00 91.44 83 GLN A N 1
ATOM 631 C CA . GLN A 1 83 ? -11.070 -3.683 -0.721 1.00 91.44 83 GLN A CA 1
ATOM 632 C C . GLN A 1 83 ? -10.506 -2.364 -1.256 1.00 91.44 83 GLN A C 1
ATOM 634 O O . GLN A 1 83 ? -11.237 -1.401 -1.495 1.00 91.44 83 GLN A O 1
ATOM 639 N N . VAL A 1 84 ? -9.198 -2.353 -1.494 1.00 92.69 84 VAL A N 1
ATOM 640 C CA . VAL A 1 84 ? -8.484 -1.291 -2.204 1.00 92.69 84 VAL A CA 1
ATOM 641 C C . VAL A 1 84 ? -7.842 -1.895 -3.437 1.00 92.69 84 VAL A C 1
ATOM 643 O O . VAL A 1 84 ? -7.089 -2.864 -3.341 1.00 92.69 84 VAL A O 1
ATOM 646 N N . VAL A 1 85 ? -8.114 -1.304 -4.594 1.00 93.25 85 VAL A N 1
ATOM 647 C CA . VAL A 1 85 ? -7.435 -1.637 -5.846 1.00 93.25 85 VAL A CA 1
ATOM 648 C C . VAL A 1 85 ? -6.665 -0.411 -6.299 1.00 93.25 85 VAL A C 1
ATOM 650 O O . VAL A 1 85 ? -7.207 0.688 -6.313 1.00 93.25 85 VAL A O 1
ATOM 653 N N . VAL A 1 86 ? -5.390 -0.575 -6.635 1.00 93.00 86 VAL A N 1
ATOM 654 C CA . VAL A 1 86 ? -4.551 0.519 -7.129 1.00 93.00 86 VAL A CA 1
ATOM 655 C C . VAL A 1 86 ? -3.637 0.034 -8.239 1.00 93.00 86 VAL A C 1
ATOM 657 O O . VAL A 1 86 ? -3.093 -1.069 -8.179 1.00 93.00 86 VAL A O 1
ATOM 660 N N . THR A 1 87 ? -3.434 0.879 -9.240 1.00 91.75 87 THR A N 1
ATOM 661 C CA . THR A 1 87 ? -2.463 0.642 -10.302 1.00 91.75 87 THR A CA 1
ATOM 662 C C . THR A 1 87 ? -1.177 1.389 -9.974 1.00 91.75 87 THR A C 1
ATOM 664 O O . THR A 1 87 ? -1.185 2.534 -9.526 1.00 91.75 87 THR A O 1
ATOM 667 N N . ARG A 1 88 ? -0.034 0.735 -10.155 1.00 89.25 88 ARG A N 1
ATOM 668 C CA . ARG A 1 88 ? 1.288 1.313 -9.928 1.00 89.25 88 ARG A CA 1
ATOM 669 C C . ARG A 1 88 ? 2.135 1.136 -11.172 1.00 89.25 88 ARG A C 1
ATOM 671 O O . ARG A 1 88 ? 2.445 0.007 -11.535 1.00 89.25 88 ARG A O 1
ATOM 678 N N . THR A 1 89 ? 2.611 2.232 -11.737 1.00 89.00 89 THR A N 1
ATOM 679 C CA . THR A 1 89 ? 3.503 2.215 -12.897 1.00 89.00 89 THR A CA 1
ATOM 680 C C . THR A 1 89 ? 4.917 2.546 -12.456 1.00 89.00 89 THR A C 1
ATOM 682 O O . THR A 1 89 ? 5.180 3.634 -11.947 1.00 89.00 89 THR A O 1
ATOM 685 N N . CYS A 1 90 ? 5.842 1.608 -12.635 1.00 84.50 90 CYS A N 1
ATOM 686 C CA . CYS A 1 90 ? 7.251 1.766 -12.300 1.00 84.50 90 CYS A CA 1
ATOM 687 C C . CYS A 1 90 ? 8.122 1.782 -13.558 1.00 84.50 90 CYS A C 1
ATOM 689 O O . CYS A 1 90 ? 7.832 1.095 -14.533 1.00 84.50 90 CYS A O 1
ATOM 691 N N . LYS A 1 91 ? 9.237 2.515 -13.513 1.00 84.44 91 LYS A N 1
ATOM 692 C CA . LYS A 1 91 ? 10.322 2.380 -14.496 1.00 84.44 91 LYS A CA 1
ATOM 693 C C . LYS A 1 91 ? 11.418 1.476 -13.949 1.00 84.44 91 LYS A C 1
ATOM 695 O O . LYS A 1 91 ? 11.931 1.725 -12.852 1.00 84.44 91 LYS A O 1
ATOM 700 N N . ASP A 1 92 ? 11.782 0.448 -14.708 1.00 79.62 92 ASP A N 1
ATOM 701 C CA . ASP A 1 92 ? 12.926 -0.403 -14.383 1.00 79.62 92 ASP A CA 1
ATOM 702 C C . ASP A 1 92 ? 14.270 0.317 -14.638 1.00 79.62 92 ASP A C 1
ATOM 704 O O . ASP A 1 92 ? 14.319 1.494 -15.008 1.00 79.62 92 ASP A O 1
ATOM 708 N N . GLU A 1 93 ? 15.390 -0.371 -14.405 1.00 78.75 93 GLU A N 1
ATOM 709 C CA . GLU A 1 93 ? 16.734 0.193 -14.625 1.00 78.75 93 GLU A CA 1
ATOM 710 C C . GLU A 1 93 ? 17.054 0.467 -16.103 1.00 78.75 93 GLU A C 1
ATOM 712 O O . GLU A 1 93 ? 17.901 1.309 -16.399 1.00 78.75 93 GLU A O 1
ATOM 717 N N . ASN A 1 94 ? 16.352 -0.196 -17.023 1.00 81.38 94 ASN A N 1
ATOM 718 C CA . ASN A 1 94 ? 16.494 -0.038 -18.469 1.00 81.38 94 ASN A CA 1
ATOM 719 C C . ASN A 1 94 ? 15.506 0.991 -19.050 1.00 81.38 94 ASN A C 1
ATOM 721 O O . ASN A 1 94 ? 15.538 1.266 -20.249 1.00 81.38 94 ASN A O 1
ATOM 725 N N . GLY A 1 95 ? 14.641 1.576 -18.216 1.00 79.44 95 GLY A N 1
ATOM 726 C CA . GLY A 1 95 ? 13.604 2.522 -18.618 1.00 79.44 95 GLY A CA 1
ATOM 727 C C . GLY A 1 95 ? 12.319 1.876 -19.145 1.00 79.44 95 GLY A C 1
ATOM 728 O O . GLY A 1 95 ? 11.457 2.608 -19.636 1.00 79.44 95 GLY A O 1
ATOM 729 N N . LYS A 1 96 ? 12.165 0.551 -19.030 1.00 82.81 96 LYS A N 1
ATOM 730 C CA . LYS A 1 96 ? 10.935 -0.174 -19.369 1.00 82.81 96 LYS A CA 1
ATOM 731 C C . LYS A 1 96 ? 9.837 0.156 -18.361 1.00 82.81 96 LYS A C 1
ATOM 733 O O . LYS A 1 96 ? 10.101 0.251 -17.159 1.00 82.81 96 LYS A O 1
ATOM 738 N N . LEU A 1 97 ? 8.617 0.344 -18.860 1.00 85.25 97 LEU A N 1
ATOM 739 C CA . LEU A 1 97 ? 7.440 0.565 -18.026 1.00 85.25 97 LEU A CA 1
ATOM 740 C C . LEU A 1 97 ? 6.900 -0.775 -17.523 1.00 85.25 97 LEU A C 1
ATOM 742 O O . LEU A 1 97 ? 6.718 -1.724 -18.283 1.00 85.25 97 LEU A O 1
ATOM 746 N N . LEU A 1 98 ? 6.670 -0.833 -16.217 1.00 84.56 98 LEU A N 1
ATOM 747 C CA . LEU A 1 98 ? 6.092 -1.963 -15.509 1.00 84.56 98 LEU A CA 1
ATOM 748 C C . LEU A 1 98 ? 4.810 -1.479 -14.849 1.00 84.56 98 LEU A C 1
ATOM 750 O O . LEU A 1 98 ? 4.872 -0.691 -13.904 1.00 84.56 98 LEU A O 1
ATOM 754 N N . GLU A 1 99 ? 3.665 -1.946 -15.323 1.00 87.44 99 GLU A N 1
ATOM 755 C CA . GLU A 1 99 ? 2.384 -1.661 -14.688 1.00 87.44 99 GLU A CA 1
ATOM 756 C C . GLU A 1 99 ? 2.061 -2.788 -13.706 1.00 87.44 99 GLU A C 1
ATOM 758 O O . GLU A 1 99 ? 2.166 -3.966 -14.028 1.00 87.44 99 GLU A O 1
ATOM 763 N N . THR A 1 100 ? 1.720 -2.456 -12.467 1.00 86.62 100 THR A N 1
ATOM 764 C CA . THR A 1 100 ? 1.331 -3.417 -11.434 1.00 86.62 100 THR A CA 1
ATOM 765 C C . THR A 1 100 ? -0.055 -3.065 -10.924 1.00 86.62 100 THR A C 1
ATOM 767 O O . THR A 1 100 ? -0.221 -2.027 -10.290 1.00 86.62 100 THR A O 1
ATOM 770 N N . ARG A 1 101 ? -1.035 -3.944 -11.126 1.00 90.75 101 ARG A N 1
ATOM 771 C CA . ARG A 1 101 ? -2.321 -3.880 -10.425 1.00 90.75 101 ARG A CA 1
ATOM 772 C C . ARG A 1 101 ? -2.159 -4.524 -9.052 1.00 90.75 101 ARG A C 1
ATOM 774 O O . ARG A 1 101 ? -1.680 -5.652 -8.950 1.00 90.75 101 ARG A O 1
ATOM 781 N N . ILE A 1 102 ? -2.517 -3.797 -8.004 1.00 90.75 102 ILE A N 1
ATOM 782 C CA . ILE A 1 102 ? -2.405 -4.220 -6.610 1.00 90.75 102 ILE A CA 1
ATOM 783 C C . ILE A 1 102 ? -3.816 -4.269 -6.039 1.00 90.75 102 ILE A C 1
ATOM 785 O O . ILE A 1 102 ? -4.518 -3.260 -6.045 1.00 90.75 102 ILE A O 1
ATOM 789 N N . GLU A 1 103 ? -4.218 -5.429 -5.535 1.00 94.00 103 GLU A N 1
ATOM 790 C CA . GLU A 1 103 ? -5.507 -5.627 -4.873 1.00 94.00 103 GLU A CA 1
ATOM 791 C C . GLU A 1 103 ? -5.255 -5.991 -3.415 1.00 94.00 103 GLU A C 1
ATOM 793 O O . GLU A 1 103 ? -4.454 -6.879 -3.138 1.00 94.00 103 GLU A O 1
ATOM 798 N N . MET A 1 104 ? -5.901 -5.289 -2.487 1.00 94.19 104 MET A N 1
ATOM 799 C CA . MET A 1 104 ? -5.707 -5.439 -1.044 1.00 94.19 104 MET A CA 1
ATOM 800 C C . MET A 1 104 ? -7.059 -5.525 -0.350 1.00 94.19 104 MET A C 1
ATOM 802 O O . MET A 1 104 ? -7.968 -4.767 -0.680 1.00 94.19 104 MET A O 1
ATOM 806 N N . ILE A 1 105 ? -7.181 -6.421 0.623 1.00 94.44 105 ILE A N 1
ATOM 807 C CA . ILE A 1 105 ? -8.360 -6.579 1.473 1.00 94.44 105 ILE A CA 1
ATOM 808 C C . ILE A 1 105 ? -7.920 -6.406 2.925 1.00 94.44 105 ILE A C 1
ATOM 810 O O . ILE A 1 105 ? -7.066 -7.149 3.415 1.00 94.44 105 ILE A O 1
ATOM 814 N N . PHE A 1 106 ? -8.515 -5.429 3.606 1.00 92.69 106 PHE A N 1
ATOM 815 C CA . PHE A 1 106 ? -8.257 -5.133 5.014 1.00 92.69 106 PHE A CA 1
ATOM 816 C C . PHE A 1 106 ? -9.266 -5.839 5.921 1.00 92.69 106 PHE A C 1
ATOM 818 O O . PHE A 1 106 ? -10.465 -5.775 5.674 1.00 92.69 106 PHE A O 1
ATOM 825 N N . ASN A 1 107 ? -8.766 -6.492 6.973 1.00 93.56 107 ASN A N 1
ATOM 826 C CA . ASN A 1 107 ? -9.559 -7.147 8.015 1.00 93.56 107 ASN A CA 1
ATOM 827 C C . ASN A 1 107 ? -8.979 -6.781 9.392 1.00 93.56 107 ASN A C 1
ATOM 829 O O . ASN A 1 107 ? -8.239 -7.554 10.016 1.00 93.56 107 ASN A O 1
ATOM 833 N N . GLY A 1 108 ? -9.240 -5.552 9.827 1.00 91.38 108 GLY A N 1
ATOM 834 C CA . GLY A 1 108 ? -8.763 -4.962 11.070 1.00 91.38 108 GLY A CA 1
ATOM 835 C C . GLY A 1 108 ? -7.242 -4.838 11.106 1.00 91.38 108 GLY A C 1
ATOM 836 O O . GLY A 1 108 ? -6.658 -3.888 10.587 1.00 91.38 108 GLY A O 1
ATOM 837 N N . ASN A 1 109 ? -6.587 -5.803 11.752 1.00 93.31 109 ASN A N 1
ATOM 838 C CA . ASN A 1 109 ? -5.135 -5.850 11.946 1.00 93.31 109 ASN A CA 1
ATOM 839 C C . ASN A 1 109 ? -4.403 -6.763 10.948 1.00 93.31 109 ASN A C 1
ATOM 841 O O . ASN A 1 109 ? -3.211 -7.017 11.119 1.00 93.31 109 ASN A O 1
ATOM 845 N N . THR A 1 110 ? -5.107 -7.283 9.943 1.00 93.50 110 THR A N 1
ATOM 846 C CA . THR A 1 110 ? -4.531 -8.108 8.877 1.00 93.50 110 THR A CA 1
ATOM 847 C C . THR A 1 110 ? -4.886 -7.545 7.508 1.00 93.50 110 THR A C 1
ATOM 849 O O . THR A 1 110 ? -5.927 -6.912 7.331 1.00 93.50 110 THR A O 1
ATOM 852 N N . MET A 1 111 ? -3.989 -7.754 6.548 1.00 94.19 111 MET A N 1
ATOM 853 C CA . MET A 1 111 ? -4.157 -7.354 5.158 1.00 94.19 111 MET A CA 1
ATOM 854 C C . MET A 1 111 ? -3.683 -8.511 4.284 1.00 94.19 111 MET A C 1
ATOM 856 O O . MET A 1 111 ? -2.573 -9.008 4.470 1.00 94.19 111 MET A O 1
ATOM 860 N N . GLU A 1 112 ? -4.513 -8.912 3.329 1.00 94.31 112 GLU A N 1
ATOM 861 C CA . GLU A 1 112 ? -4.147 -9.859 2.276 1.00 94.31 112 GLU A CA 1
ATOM 862 C C . GLU A 1 112 ? -4.252 -9.163 0.924 1.00 94.31 112 GLU A C 1
ATOM 864 O O . GLU A 1 112 ? -5.089 -8.279 0.738 1.00 94.31 112 GLU A O 1
ATOM 869 N N . GLY A 1 113 ? -3.407 -9.541 -0.030 1.00 90.94 113 GLY A N 1
ATOM 870 C CA . GLY A 1 113 ? -3.435 -8.911 -1.337 1.00 90.94 113 GLY A CA 1
ATOM 871 C C . GLY A 1 113 ? -2.675 -9.666 -2.410 1.00 90.94 113 GLY A C 1
ATOM 872 O O . GLY A 1 113 ? -1.883 -10.562 -2.126 1.00 90.94 113 GLY A O 1
ATOM 873 N N . TYR A 1 114 ? -2.924 -9.267 -3.652 1.00 90.44 114 TYR A N 1
ATOM 874 C CA . TYR A 1 114 ? -2.334 -9.849 -4.850 1.00 90.44 114 TYR A CA 1
ATOM 875 C C . TYR A 1 114 ? -1.724 -8.745 -5.707 1.00 90.44 114 TYR A C 1
ATOM 877 O O . TYR A 1 114 ? -2.286 -7.656 -5.842 1.00 90.44 114 TYR A O 1
ATOM 885 N N . LEU A 1 115 ? -0.564 -9.031 -6.297 1.00 87.12 115 LEU A N 1
ATOM 886 C CA . LEU A 1 115 ? 0.106 -8.141 -7.236 1.00 87.12 115 LEU A CA 1
ATOM 887 C C . LEU A 1 115 ? 0.109 -8.801 -8.612 1.00 87.12 115 LEU A C 1
ATOM 889 O O . LEU A 1 115 ? 0.653 -9.891 -8.776 1.00 87.12 115 LEU A O 1
ATOM 893 N N . HIS A 1 116 ? -0.461 -8.128 -9.606 1.00 86.69 116 HIS A N 1
ATOM 894 C CA . HIS A 1 116 ? -0.410 -8.556 -10.996 1.00 86.69 116 HIS A CA 1
ATOM 895 C C . HIS A 1 116 ? 0.408 -7.557 -11.809 1.00 86.69 116 HIS A C 1
ATOM 897 O O . HIS A 1 116 ? -0.019 -6.422 -12.014 1.00 86.69 116 HIS A O 1
ATOM 903 N N . THR A 1 117 ? 1.594 -7.971 -12.252 1.00 83.62 117 THR A N 1
ATOM 904 C CA . THR A 1 117 ? 2.493 -7.121 -13.042 1.00 83.62 117 THR A CA 1
ATOM 905 C C . THR A 1 117 ? 2.351 -7.438 -14.523 1.00 83.62 117 THR A C 1
ATOM 907 O O . THR A 1 117 ? 2.566 -8.576 -14.937 1.00 83.62 117 THR A O 1
ATOM 910 N N . ILE A 1 118 ? 2.049 -6.418 -15.318 1.00 81.38 118 ILE A N 1
ATOM 911 C CA . ILE A 1 118 ? 2.077 -6.452 -16.774 1.00 81.38 118 ILE A CA 1
ATOM 912 C C . ILE A 1 118 ? 3.324 -5.700 -17.234 1.00 81.38 118 ILE A C 1
ATOM 914 O O . ILE A 1 118 ? 3.625 -4.591 -16.787 1.00 81.38 118 ILE A O 1
ATOM 918 N N . ILE A 1 119 ? 4.071 -6.339 -18.124 1.00 74.56 119 ILE A N 1
ATOM 919 C CA . ILE A 1 119 ? 5.262 -5.774 -18.739 1.00 74.56 119 ILE A CA 1
ATOM 920 C C . ILE A 1 119 ? 4.859 -5.334 -20.148 1.00 74.56 119 ILE A C 1
ATOM 922 O O . ILE A 1 119 ? 4.573 -6.186 -20.987 1.00 74.56 119 ILE A O 1
ATOM 926 N N . GLU A 1 120 ? 4.815 -4.027 -20.406 1.00 65.81 120 GLU A N 1
ATOM 927 C CA . GLU A 1 120 ? 4.593 -3.514 -21.763 1.00 65.81 120 GLU A CA 1
ATOM 928 C C . GLU A 1 120 ? 5.910 -3.587 -22.557 1.00 65.81 120 GLU A C 1
ATOM 930 O O . GLU A 1 120 ? 6.938 -3.079 -22.101 1.00 65.81 120 GLU A O 1
ATOM 935 N N . ASP A 1 121 ? 5.893 -4.275 -23.706 1.00 55.75 121 ASP A N 1
ATOM 936 C CA . ASP A 1 121 ? 7.030 -4.428 -24.635 1.00 55.75 121 ASP A CA 1
ATOM 937 C C . ASP A 1 121 ? 7.200 -3.238 -25.592 1.00 55.75 121 ASP A C 1
ATOM 939 O O . ASP A 1 121 ? 6.188 -2.775 -26.171 1.00 55.75 121 ASP A O 1
#

pLDDT: mean 77.66, std 16.56, range [43.16, 96.31]

Nearest PDB structures (foldseek):
  5kuy-assembly1_G  TM=7.526E-01  e=7.030E-01  synthetic construct
  3ecf-assembly2_C  TM=7.409E-01  e=1.2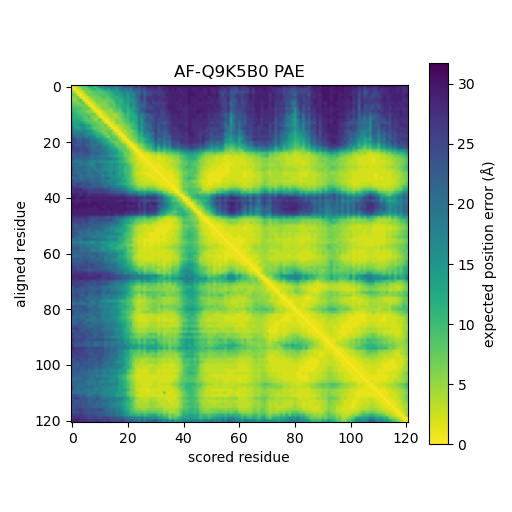76E+00  Trichormus variabilis ATCC 29413
  2h36-assembly1_X  TM=4.681E-01  e=9.729E-01  Sulfolobus islandicus filamentous virus
  7vd7-assembly1_A  TM=6.391E-01  e=3.768E+00  Salmonella enterica subsp. enterica serovar Typhimurium
  1e42-assembly1_A  TM=6.842E-01  e=4.680E+00  Homo sapiens

InterPro domains:
  IPR022061 Protein of unknown function DUF3617 [PF12276] (27-113)

Secondary structure (DSSP, 8-state):
-HHHHHHHHHHHHTTS----------B--EEEEEEE---S-SSSS----EEEEEEEBTTB-S---GGGGGGEEEEEEEEETTEEEEEEEEE-TTS-EEEEEEEEEEEBTEEEEEEEEEE--

Radius of gyration: 22.63 Å; Cα contacts (8 Å, |Δi|>4): 183; chains: 1; bounding box: 76×36×37 Å

Mean predicted aligned error: 11.24 Å

Organism: NCBI:txid34031

Sequence (121 aa):
MKKFALLFFGALLSLVLVTCAWSDMDIQEGSWEILIEPDSAGDGSENKPNVFSCCLSQSQPVPVDPSKGNRCEYSDTEYDGQQVVVTRTCKDENGKLLETRIEMIFNGNTMEGYLHTIIED

Foldseek 3Di:
DVVVVVVVVVVVVVVPPPDPPQQQAQEAWFKDKDWDQDPDDDDDDDRDIDIDMDTADSVRHDDDDPVLPPQKDKDDWDDDRQKTWIWIWGQDPVRWIKIWIKIWGDDNRDIDIDIDIDTDD